Protein AF-D5W9D6-F1 (afdb_monomer)

Sequence (109 aa):
MERPVEWIKGVHVGPHVSRQKIADELNELCLALFDGWCERRCVIPLAYLLHVWPIVDATQRSFKRLRDNLRDLECWHLNDLSDEDSGRIRYLLGVLSQQTGSVVSTSTN

Solvent-accessible surface area (backbone atoms only — not comparable to full-atom values): 6781 Å² total; per-residue (Å²): 140,82,83,87,86,76,95,74,81,83,73,87,80,61,101,61,90,47,53,56,60,52,32,52,53,50,42,54,57,50,46,56,51,47,53,60,30,58,77,70,62,39,59,67,67,47,56,55,48,59,73,52,47,75,64,86,58,64,42,53,65,50,44,42,50,40,37,54,50,53,50,49,45,62,70,75,42,50,88,81,45,52,74,68,52,50,51,52,50,52,49,52,43,57,60,34,54,74,62,51,72,76,85,89,79,83,87,81,134

Structure (mmCIF, N/CA/C/O backbone):
data_AF-D5W9D6-F1
#
_entry.id   AF-D5W9D6-F1
#
loop_
_atom_site.group_PDB
_atom_site.id
_atom_site.type_symbol
_atom_site.label_atom_id
_atom_site.label_alt_id
_atom_site.label_comp_id
_atom_site.label_asym_id
_atom_site.label_entity_id
_atom_site.label_seq_id
_atom_site.pdbx_PDB_ins_code
_atom_site.Cartn_x
_atom_site.Cartn_y
_atom_site.Cartn_z
_atom_site.occupancy
_atom_site.B_iso_or_equiv
_atom_site.auth_seq_id
_atom_site.auth_comp_id
_atom_site.auth_asym_id
_atom_site.auth_atom_id
_atom_site.pdbx_PDB_model_num
ATOM 1 N N . MET A 1 1 ? -47.613 -15.638 29.425 1.00 47.66 1 MET A N 1
ATOM 2 C CA . MET A 1 1 ? -46.520 -16.354 28.735 1.00 47.66 1 MET A CA 1
ATOM 3 C C . MET A 1 1 ? -46.682 -15.994 27.271 1.00 47.66 1 MET A C 1
ATOM 5 O O . MET A 1 1 ? -47.740 -16.279 26.747 1.00 47.66 1 MET A O 1
ATOM 9 N N . GLU A 1 2 ? -45.821 -15.223 26.617 1.00 40.72 2 GLU A N 1
ATOM 10 C CA . GLU A 1 2 ? -44.379 -15.024 26.795 1.00 40.72 2 GLU A CA 1
ATOM 11 C C . GLU A 1 2 ? -43.985 -13.564 26.481 1.00 40.72 2 GLU A C 1
ATOM 13 O O . GLU A 1 2 ? -44.727 -12.828 25.835 1.00 40.72 2 GLU A O 1
ATOM 18 N N . ARG A 1 3 ? -42.852 -13.120 27.033 1.00 50.06 3 ARG A N 1
ATOM 19 C CA . ARG A 1 3 ? -42.323 -11.746 26.958 1.00 50.06 3 ARG A CA 1
ATOM 20 C C .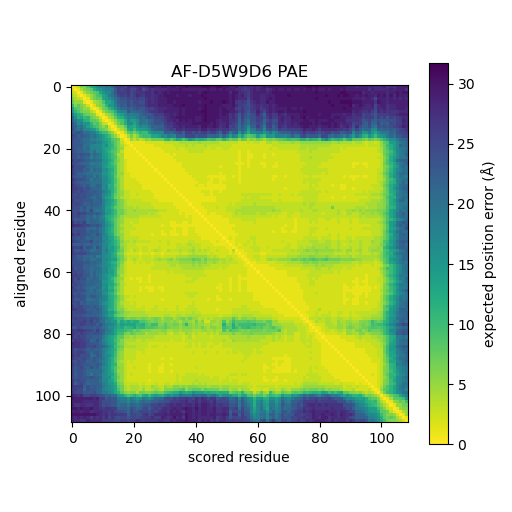 ARG A 1 3 ? -41.617 -11.479 25.609 1.00 50.06 3 ARG A C 1
ATOM 22 O O . ARG A 1 3 ? -41.137 -12.427 24.998 1.00 50.06 3 ARG A O 1
ATOM 29 N N . PRO A 1 4 ? -41.510 -10.208 25.168 1.00 57.28 4 PRO A N 1
ATOM 30 C CA . PRO A 1 4 ? -40.923 -9.819 23.880 1.00 57.28 4 PRO A CA 1
ATOM 31 C C . PRO A 1 4 ? -39.392 -9.953 23.862 1.00 57.28 4 PRO A C 1
ATOM 33 O O . PRO A 1 4 ? -38.733 -9.584 24.837 1.00 57.28 4 PRO A O 1
ATOM 36 N N . VAL A 1 5 ? -38.835 -10.427 22.741 1.00 51.84 5 VAL A N 1
ATOM 37 C CA . VAL A 1 5 ? -37.384 -10.575 22.549 1.00 51.84 5 VAL A CA 1
ATOM 38 C C . VAL A 1 5 ? -36.791 -9.343 21.844 1.00 51.84 5 VAL A C 1
ATOM 40 O O . VAL A 1 5 ? -37.090 -9.053 20.690 1.00 51.84 5 VAL A O 1
ATOM 43 N N . GLU A 1 6 ? -35.925 -8.644 22.582 1.00 40.00 6 GLU A N 1
ATOM 44 C CA . GLU A 1 6 ? -34.614 -8.180 22.101 1.00 40.00 6 GLU A CA 1
ATOM 4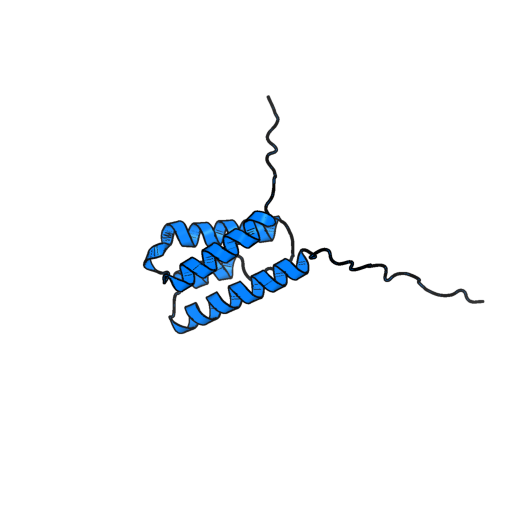5 C C . GLU A 1 6 ? -34.545 -6.934 21.192 1.00 40.00 6 GLU A C 1
ATOM 47 O O . GLU A 1 6 ? -34.165 -6.937 20.026 1.00 40.00 6 GLU A O 1
ATOM 52 N N . TRP A 1 7 ? -34.759 -5.817 21.871 1.00 41.84 7 TRP A N 1
ATOM 53 C CA . TRP A 1 7 ? -34.197 -4.465 21.764 1.00 41.84 7 TRP A CA 1
ATOM 54 C C . TRP A 1 7 ? -32.655 -4.359 21.569 1.00 41.84 7 TRP A C 1
ATOM 56 O O . TRP A 1 7 ? -32.056 -3.366 21.979 1.00 41.84 7 TRP A O 1
ATOM 66 N N . ILE A 1 8 ? -31.979 -5.308 20.907 1.00 54.56 8 ILE A N 1
ATOM 67 C CA . ILE A 1 8 ? -30.517 -5.264 20.688 1.00 54.56 8 ILE A CA 1
ATOM 68 C C . ILE A 1 8 ? -30.165 -5.353 19.199 1.00 54.56 8 ILE A C 1
ATOM 70 O O . ILE A 1 8 ? -29.621 -6.336 18.711 1.00 54.56 8 ILE A O 1
ATOM 74 N N . LYS A 1 9 ? -30.398 -4.258 18.475 1.00 52.72 9 LYS A N 1
ATOM 75 C CA . LYS A 1 9 ? -29.424 -3.759 17.489 1.00 52.72 9 LYS A CA 1
ATOM 76 C C . LYS A 1 9 ? -29.308 -2.252 17.648 1.00 52.72 9 LYS A C 1
ATOM 78 O O . LYS A 1 9 ? -29.647 -1.468 16.769 1.00 52.72 9 LYS A O 1
ATOM 83 N N . GLY A 1 10 ? -28.826 -1.849 18.819 1.00 50.00 10 GLY A N 1
ATOM 84 C CA . GLY A 1 10 ? -28.182 -0.558 18.945 1.00 50.00 10 GLY A CA 1
ATOM 85 C C . GLY A 1 10 ? -26.889 -0.582 18.141 1.00 50.00 10 GLY A C 1
ATOM 86 O O . GLY A 1 10 ? -25.928 -1.189 18.583 1.00 50.00 10 GLY A O 1
ATOM 87 N N . VAL A 1 11 ? -26.867 0.083 16.989 1.00 54.16 11 VAL A N 1
ATOM 88 C CA . VAL A 1 11 ? -25.782 1.012 16.658 1.00 54.16 11 VAL A CA 1
ATOM 89 C C . VAL A 1 11 ? -26.415 2.175 15.907 1.00 54.16 11 VAL A C 1
ATOM 91 O O . VAL A 1 11 ? -26.793 2.082 14.742 1.00 54.16 11 VAL A O 1
ATOM 94 N N . HIS A 1 12 ? -26.531 3.287 16.620 1.00 50.59 12 HIS A N 1
ATOM 95 C CA . HIS A 1 12 ? -26.662 4.612 16.040 1.00 50.59 12 HIS A CA 1
ATOM 96 C C . HIS A 1 12 ? -25.402 4.861 15.191 1.00 50.59 12 HIS A C 1
ATOM 98 O O . HIS A 1 12 ? -24.328 5.078 15.749 1.00 50.59 12 HIS A O 1
ATOM 104 N N . VAL A 1 13 ? -25.492 4.820 13.859 1.00 56.00 13 VAL A N 1
ATOM 105 C CA . VAL A 1 13 ? -24.438 5.399 13.011 1.00 56.00 13 VAL A CA 1
ATOM 106 C C . VAL A 1 13 ? -24.845 6.839 12.730 1.00 56.00 13 VAL A C 1
ATOM 108 O O . VAL A 1 13 ? -25.456 7.148 11.711 1.00 56.00 13 VAL A O 1
ATOM 111 N N . GLY A 1 14 ? -24.538 7.724 13.680 1.00 46.22 14 GLY A N 1
ATOM 112 C CA . GLY A 1 14 ? -24.435 9.151 13.375 1.00 46.22 14 GLY A CA 1
ATOM 113 C C . GLY A 1 14 ? -23.326 9.398 12.337 1.00 46.22 14 GLY A C 1
ATOM 114 O O . GLY A 1 14 ? -22.553 8.483 12.038 1.00 46.22 14 GLY A O 1
ATOM 115 N N . PRO A 1 15 ? -23.198 10.616 11.784 1.00 46.09 15 PRO A N 1
ATOM 116 C CA . PRO A 1 15 ? -22.135 10.977 10.849 1.00 46.09 15 PRO A CA 1
ATOM 117 C C . PRO A 1 15 ? -20.792 11.135 11.583 1.00 46.09 15 PRO A C 1
ATOM 119 O O . PRO A 1 15 ? -20.196 12.203 11.632 1.00 46.09 15 PRO A O 1
ATOM 122 N N . HIS A 1 16 ? -20.305 10.044 12.163 1.00 52.44 16 HIS A N 1
ATOM 123 C CA . HIS A 1 16 ? -18.900 9.844 12.458 1.00 52.44 16 HIS A CA 1
ATOM 124 C C . HIS A 1 16 ? -18.385 8.914 11.369 1.00 52.44 16 HIS A C 1
ATOM 126 O O . HIS A 1 16 ? -18.934 7.828 11.168 1.00 52.44 16 HIS A O 1
ATOM 132 N N . VAL A 1 17 ? -17.368 9.342 10.623 1.00 62.44 17 VAL A N 1
ATOM 133 C CA . VAL A 1 17 ? -16.675 8.459 9.685 1.00 62.44 17 VAL A CA 1
ATOM 134 C C . VAL A 1 17 ? -16.114 7.294 10.505 1.00 62.44 17 VAL A C 1
ATOM 136 O O . VAL A 1 17 ? -15.132 7.430 11.229 1.00 62.44 17 VAL A O 1
ATOM 139 N N . SER A 1 18 ? -16.807 6.157 10.483 1.00 86.00 18 SER A N 1
ATOM 140 C CA . SER A 1 18 ? -16.379 4.949 11.182 1.00 86.00 18 SER A CA 1
ATOM 141 C C . SER A 1 18 ? -15.068 4.474 10.568 1.00 86.00 18 SER A C 1
ATOM 143 O O . SER A 1 18 ? -14.959 4.470 9.344 1.00 86.00 18 SER A O 1
ATOM 145 N N . ARG A 1 19 ? -14.110 4.004 11.377 1.00 87.44 19 ARG A N 1
ATOM 146 C CA . ARG A 1 19 ? -12.832 3.466 10.872 1.00 87.44 19 ARG A CA 1
ATOM 147 C C . ARG A 1 19 ? -13.015 2.422 9.770 1.00 87.44 19 ARG A C 1
ATOM 149 O O . ARG A 1 19 ? -12.181 2.358 8.882 1.00 87.44 19 ARG A O 1
ATOM 156 N N . GLN A 1 20 ? -14.111 1.662 9.802 1.00 89.81 20 GLN A N 1
ATOM 157 C CA . GLN A 1 20 ? -14.444 0.722 8.735 1.00 89.81 20 GLN A CA 1
ATOM 158 C C . GLN A 1 20 ? -14.619 1.413 7.380 1.00 89.81 20 GLN A C 1
ATOM 160 O O . GLN A 1 20 ? -13.958 1.023 6.435 1.00 89.81 20 GLN A O 1
ATOM 165 N N . LYS A 1 21 ? -15.391 2.504 7.307 1.00 91.19 21 LYS A N 1
ATOM 166 C CA . LYS A 1 21 ? -15.523 3.305 6.076 1.00 91.19 21 LYS A CA 1
ATOM 167 C C . LYS A 1 21 ? -14.174 3.806 5.559 1.00 91.19 21 LYS A C 1
ATOM 169 O O . LYS A 1 21 ? -13.969 3.856 4.357 1.00 91.19 21 LYS A O 1
ATOM 174 N N . ILE A 1 22 ? -13.261 4.157 6.466 1.00 92.19 22 ILE A N 1
ATOM 175 C CA . ILE A 1 22 ? -11.902 4.583 6.102 1.00 92.19 22 ILE A CA 1
ATOM 176 C C . ILE A 1 22 ? -11.099 3.397 5.563 1.00 92.19 22 ILE A C 1
ATOM 178 O O . ILE A 1 22 ? -10.389 3.541 4.581 1.00 92.19 22 ILE A O 1
ATOM 182 N N . ALA A 1 23 ? -11.208 2.220 6.183 1.00 93.56 23 ALA A N 1
ATOM 183 C CA . ALA A 1 23 ? -10.572 1.006 5.680 1.00 93.56 23 ALA A CA 1
ATOM 184 C C . ALA A 1 23 ? -11.108 0.614 4.295 1.00 93.56 23 ALA A C 1
ATOM 186 O O . ALA A 1 23 ? -10.315 0.238 3.439 1.00 93.56 23 ALA A O 1
ATOM 187 N N . ASP A 1 24 ? -12.414 0.756 4.065 1.00 94.31 24 ASP A N 1
ATOM 188 C CA . ASP A 1 24 ? -13.044 0.501 2.768 1.00 94.31 24 ASP A CA 1
ATOM 189 C C . ASP A 1 24 ? -12.503 1.478 1.707 1.00 94.31 24 ASP A C 1
ATOM 191 O O . ASP A 1 24 ? -12.028 1.045 0.663 1.00 94.31 24 ASP A O 1
ATOM 195 N N . GLU A 1 25 ? -12.457 2.781 2.009 1.00 93.81 25 GLU A N 1
ATOM 196 C CA . GLU A 1 25 ? -11.865 3.802 1.129 1.00 93.81 25 GLU A CA 1
ATOM 197 C C . GLU A 1 25 ? -10.386 3.518 0.818 1.00 93.81 25 GLU A C 1
ATOM 199 O O . GLU A 1 25 ? -9.960 3.574 -0.335 1.00 93.81 25 GLU A O 1
ATOM 204 N N . LEU A 1 26 ? -9.594 3.162 1.833 1.00 95.00 26 LEU A N 1
ATOM 205 C CA . LEU A 1 26 ? -8.190 2.790 1.655 1.00 95.00 26 LEU A CA 1
ATOM 206 C C . LEU A 1 26 ? -8.038 1.533 0.790 1.00 95.00 26 LEU A C 1
ATOM 208 O O . LEU A 1 26 ? -7.128 1.477 -0.034 1.00 95.00 26 LEU A O 1
ATOM 212 N N . ASN A 1 27 ? -8.912 0.537 0.955 1.00 96.44 27 ASN A N 1
ATOM 213 C CA . ASN A 1 27 ? -8.875 -0.683 0.156 1.00 96.44 27 ASN A CA 1
ATOM 214 C C . ASN A 1 27 ? -9.163 -0.400 -1.322 1.00 96.44 27 ASN A C 1
ATOM 216 O O . ASN A 1 27 ? -8.440 -0.937 -2.158 1.00 96.44 27 ASN A O 1
ATOM 220 N N . GLU A 1 28 ? -10.132 0.463 -1.638 1.00 96.00 28 GLU A N 1
ATOM 221 C CA . GLU A 1 28 ? -10.427 0.891 -3.016 1.00 96.00 28 GLU A CA 1
ATOM 222 C C . GLU A 1 28 ? -9.241 1.633 -3.652 1.00 96.00 28 GLU A C 1
ATOM 224 O O . GLU A 1 28 ? -8.844 1.359 -4.785 1.00 96.00 28 GLU A O 1
ATOM 229 N N . LEU A 1 29 ? -8.605 2.537 -2.903 1.00 94.31 29 LEU A N 1
ATOM 230 C CA . LEU A 1 29 ? -7.413 3.254 -3.368 1.00 94.31 29 LEU A CA 1
ATOM 231 C C . LEU A 1 29 ? -6.227 2.309 -3.614 1.00 94.31 29 LEU A C 1
ATOM 233 O O . LEU A 1 29 ? -5.501 2.453 -4.599 1.00 94.31 29 LEU A O 1
ATOM 237 N N . CYS A 1 30 ? -6.024 1.335 -2.726 1.00 96.69 30 CYS A N 1
ATOM 238 C CA . CYS A 1 30 ? -5.009 0.301 -2.894 1.00 96.69 30 CYS A CA 1
ATOM 239 C C . CYS A 1 30 ? -5.320 -0.631 -4.073 1.00 96.69 30 CYS A C 1
ATOM 241 O O . CYS A 1 30 ? -4.391 -1.024 -4.773 1.00 96.69 30 CYS A O 1
ATOM 243 N N . LEU A 1 31 ? -6.592 -0.947 -4.328 1.00 96.62 31 LEU A N 1
ATOM 244 C CA . LEU A 1 31 ? -7.005 -1.747 -5.480 1.00 96.62 31 LEU A CA 1
ATOM 245 C C . LEU A 1 31 ? -6.662 -1.043 -6.800 1.00 96.62 31 LEU A C 1
ATOM 247 O O . LEU A 1 31 ? -6.095 -1.665 -7.692 1.00 96.62 31 LEU A O 1
ATOM 251 N N . ALA A 1 32 ? -6.889 0.270 -6.894 1.00 95.12 32 ALA A N 1
ATOM 252 C CA . ALA A 1 32 ? -6.514 1.041 -8.080 1.00 95.12 32 ALA A CA 1
ATOM 253 C C . ALA A 1 32 ? -4.993 1.032 -8.346 1.00 95.12 32 ALA A C 1
ATOM 255 O O . ALA A 1 32 ? -4.560 0.956 -9.497 1.00 95.12 32 ALA A O 1
ATOM 256 N N . LEU A 1 33 ? -4.170 1.092 -7.289 1.00 95.38 33 LEU A N 1
ATOM 257 C CA . LEU A 1 33 ? -2.717 0.914 -7.412 1.00 95.38 33 LEU A CA 1
ATOM 258 C C . LEU A 1 33 ? -2.360 -0.509 -7.852 1.00 95.38 33 LEU A C 1
ATOM 260 O O . LEU A 1 33 ? -1.528 -0.680 -8.740 1.00 95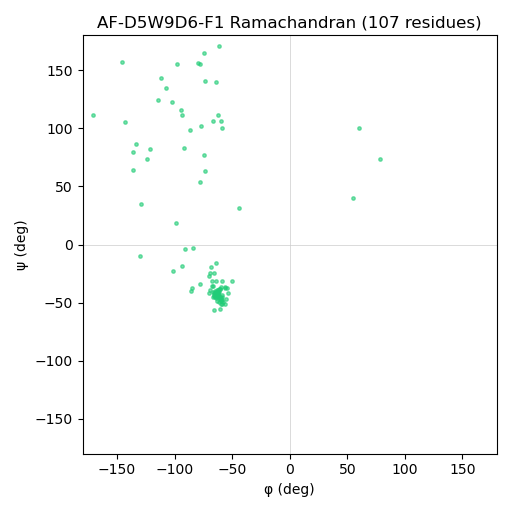.38 33 LEU A O 1
ATOM 264 N N . PHE A 1 34 ? -2.997 -1.516 -7.252 1.00 96.31 34 PHE A N 1
ATOM 265 C CA . PHE A 1 34 ? -2.792 -2.920 -7.590 1.00 96.31 34 PHE A CA 1
ATOM 266 C C . PHE A 1 34 ? -3.059 -3.187 -9.073 1.00 96.31 34 PHE A C 1
ATOM 268 O O . PHE A 1 34 ? -2.180 -3.717 -9.747 1.00 96.31 34 PHE A O 1
ATOM 275 N N . ASP A 1 35 ? -4.210 -2.760 -9.596 1.00 96.06 35 ASP A N 1
ATOM 276 C CA . ASP A 1 35 ? -4.578 -2.969 -10.999 1.00 96.06 35 ASP A CA 1
ATOM 277 C C . ASP A 1 35 ? -3.548 -2.332 -11.942 1.00 96.06 35 ASP A C 1
ATOM 279 O O . ASP A 1 35 ? -2.964 -3.012 -12.792 1.00 96.06 35 ASP A O 1
ATOM 283 N N . GLY A 1 36 ? -3.220 -1.053 -11.724 1.00 94.62 36 GLY A N 1
ATOM 284 C CA . GLY A 1 36 ? -2.242 -0.342 -12.552 1.00 94.62 36 GLY A CA 1
ATOM 285 C C . GLY A 1 36 ? -0.823 -0.922 -12.472 1.00 94.62 36 GLY A C 1
ATOM 286 O O . GLY A 1 36 ? -0.064 -0.863 -13.447 1.00 94.62 36 GLY A O 1
ATOM 287 N N . TRP A 1 37 ? -0.434 -1.491 -11.329 1.00 95.69 37 TRP A N 1
ATOM 288 C CA . TRP A 1 37 ? 0.846 -2.183 -11.170 1.00 95.69 37 TRP A CA 1
ATOM 289 C C . TRP A 1 37 ? 0.840 -3.585 -11.771 1.00 95.69 37 TRP A C 1
ATOM 291 O O . TRP A 1 37 ? 1.859 -4.008 -12.318 1.00 95.69 37 TRP A O 1
ATOM 301 N N . CYS A 1 38 ? -0.283 -4.298 -11.730 1.00 95.81 38 CYS A N 1
ATOM 302 C CA . CYS A 1 38 ? -0.445 -5.585 -12.396 1.00 95.81 38 CYS A CA 1
ATOM 303 C C . CYS A 1 38 ? -0.323 -5.449 -13.914 1.00 95.81 38 CYS A C 1
ATOM 305 O O . CYS A 1 38 ? 0.416 -6.217 -14.534 1.00 95.81 38 CYS A O 1
ATOM 307 N N . GLU A 1 39 ? -0.965 -4.440 -14.504 1.00 95.00 39 GLU A N 1
ATOM 308 C CA . GLU A 1 39 ? -0.880 -4.156 -15.942 1.00 95.00 39 GLU A CA 1
ATOM 309 C C . GLU A 1 39 ? 0.561 -3.891 -16.397 1.00 95.00 39 GLU A C 1
ATOM 311 O O . GLU A 1 39 ? 1.021 -4.440 -17.402 1.00 95.00 39 GLU A O 1
ATOM 316 N N . ARG A 1 40 ? 1.311 -3.105 -15.616 1.00 94.12 40 ARG A N 1
ATOM 317 C CA . ARG A 1 40 ? 2.722 -2.777 -15.886 1.00 94.12 40 ARG A CA 1
ATOM 318 C C . ARG A 1 40 ? 3.717 -3.824 -15.386 1.00 94.12 40 ARG A C 1
ATOM 320 O O . ARG A 1 40 ? 4.913 -3.684 -15.629 1.00 94.12 40 ARG A O 1
ATOM 327 N N . ARG A 1 41 ? 3.244 -4.882 -14.719 1.00 94.25 41 ARG A N 1
ATOM 328 C CA . ARG A 1 41 ? 4.064 -5.932 -14.087 1.00 94.25 41 ARG A CA 1
ATOM 329 C C . ARG A 1 41 ? 5.090 -5.371 -13.089 1.00 94.25 41 ARG A C 1
ATOM 331 O O . ARG A 1 41 ? 6.214 -5.864 -12.999 1.00 94.25 41 ARG A O 1
ATOM 338 N N . CYS A 1 42 ? 4.696 -4.365 -12.312 1.00 93.44 42 CYS A N 1
ATOM 339 C CA . CYS A 1 42 ? 5.507 -3.747 -11.263 1.00 93.44 42 CYS A CA 1
ATOM 340 C C . CYS A 1 42 ? 5.591 -4.665 -10.027 1.00 93.44 42 CYS A C 1
ATOM 342 O O . CYS A 1 42 ? 4.910 -4.455 -9.025 1.00 93.44 42 CYS A O 1
ATOM 344 N N . VAL A 1 43 ? 6.421 -5.710 -10.097 1.00 93.50 43 VAL A N 1
ATOM 345 C CA . VAL A 1 43 ? 6.492 -6.764 -9.064 1.00 93.50 43 VAL A CA 1
ATOM 346 C C . VAL A 1 43 ? 6.896 -6.223 -7.689 1.00 93.50 43 VAL A C 1
ATOM 348 O O . VAL A 1 43 ? 6.346 -6.670 -6.685 1.00 93.50 43 VAL A O 1
ATOM 351 N N . ILE A 1 44 ? 7.823 -5.263 -7.625 1.00 93.31 44 ILE A N 1
ATOM 352 C CA . ILE A 1 44 ? 8.303 -4.706 -6.351 1.00 93.31 44 ILE A CA 1
ATOM 353 C C . ILE A 1 44 ? 7.173 -3.944 -5.625 1.00 93.31 44 ILE A C 1
ATOM 355 O O . ILE A 1 44 ? 6.835 -4.351 -4.511 1.00 93.31 44 ILE A O 1
ATOM 359 N N . PRO A 1 45 ? 6.510 -2.932 -6.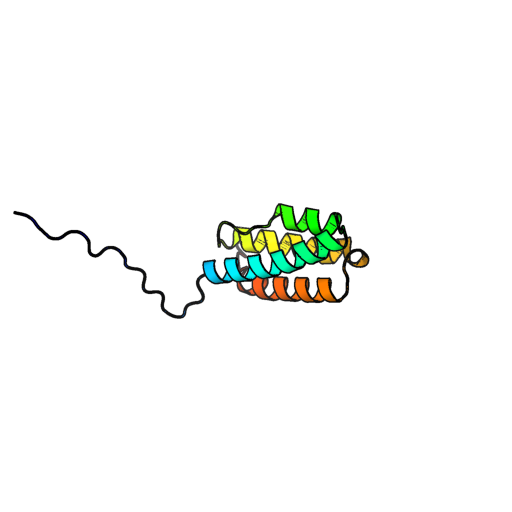227 1.00 93.00 45 PRO A N 1
ATOM 360 C CA . PRO A 1 45 ? 5.338 -2.289 -5.623 1.00 93.00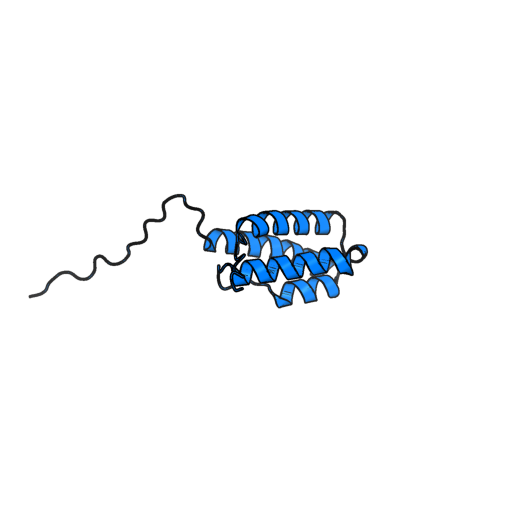 45 PRO A CA 1
ATOM 361 C C . PRO A 1 45 ? 4.221 -3.257 -5.215 1.00 93.00 45 PRO A C 1
ATOM 363 O O . PRO A 1 45 ? 3.679 -3.142 -4.113 1.00 93.00 45 PRO A O 1
ATOM 366 N N . LEU A 1 46 ? 3.922 -4.257 -6.055 1.00 95.44 46 LEU A N 1
ATOM 367 C CA . LEU A 1 46 ? 2.923 -5.286 -5.747 1.00 95.44 46 LEU A CA 1
ATOM 368 C C . LEU A 1 46 ? 3.299 -6.098 -4.506 1.00 95.44 46 LEU A C 1
ATOM 370 O O . LEU A 1 46 ? 2.453 -6.318 -3.642 1.00 95.44 46 LEU A O 1
ATOM 374 N N . ALA A 1 47 ? 4.559 -6.525 -4.393 1.00 94.81 47 ALA A N 1
ATOM 375 C CA . ALA A 1 47 ? 5.033 -7.297 -3.249 1.00 94.81 47 ALA A CA 1
ATOM 376 C C . ALA A 1 47 ? 4.924 -6.503 -1.941 1.00 94.81 47 ALA A C 1
ATOM 378 O O . ALA A 1 47 ? 4.494 -7.056 -0.928 1.00 94.81 47 ALA A O 1
ATOM 379 N N . TYR A 1 48 ? 5.252 -5.207 -1.973 1.00 94.31 48 TYR A N 1
ATOM 380 C CA . TYR A 1 48 ? 5.030 -4.324 -0.831 1.00 94.31 48 TYR A CA 1
ATOM 381 C C . TYR A 1 48 ? 3.541 -4.273 -0.490 1.00 94.31 48 TYR A C 1
ATOM 383 O O . TYR A 1 48 ? 3.166 -4.596 0.636 1.00 94.31 48 TYR A O 1
ATOM 391 N N . LEU A 1 49 ? 2.675 -3.920 -1.439 1.00 94.62 49 LEU A N 1
ATOM 392 C CA . LEU A 1 49 ? 1.247 -3.749 -1.172 1.00 94.62 49 LEU A C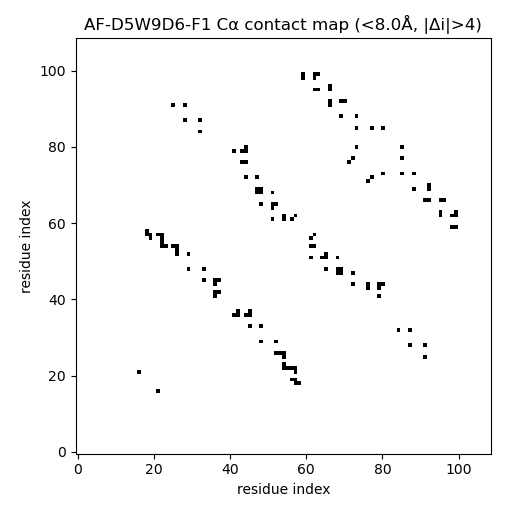A 1
ATOM 393 C C . LEU A 1 49 ? 0.593 -5.013 -0.603 1.00 94.62 49 LEU A C 1
ATOM 395 O O . LEU A 1 49 ? -0.048 -4.948 0.445 1.00 94.62 49 LEU A O 1
ATOM 399 N N . LEU A 1 50 ? 0.821 -6.167 -1.232 1.00 95.12 50 LEU A N 1
ATOM 400 C CA . LEU A 1 50 ? 0.241 -7.454 -0.833 1.00 95.12 50 LEU A CA 1
ATOM 401 C C . LEU A 1 50 ? 0.695 -7.938 0.553 1.00 95.12 50 LEU A C 1
ATOM 403 O O . LEU A 1 50 ? 0.061 -8.816 1.131 1.00 95.12 50 LEU A O 1
ATOM 407 N N . HIS A 1 51 ? 1.771 -7.380 1.116 1.00 93.69 51 HIS A N 1
ATOM 408 C CA . HIS A 1 51 ? 2.205 -7.720 2.472 1.00 93.69 51 HIS A CA 1
ATOM 409 C C . HIS A 1 51 ? 1.249 -7.194 3.556 1.00 93.69 51 HIS A C 1
ATOM 411 O O . HIS A 1 51 ? 1.181 -7.737 4.659 1.00 93.69 51 HIS A O 1
ATOM 417 N N . VAL A 1 52 ? 0.532 -6.109 3.258 1.00 93.38 52 VAL A N 1
ATOM 418 C CA . VAL A 1 52 ? -0.267 -5.346 4.233 1.00 93.38 52 VAL A CA 1
ATOM 419 C C . VAL A 1 52 ? -1.700 -5.080 3.771 1.00 93.38 52 VAL A C 1
ATOM 421 O O . VAL A 1 52 ? -2.511 -4.613 4.569 1.00 93.38 52 VAL A O 1
ATOM 424 N N . TRP A 1 53 ? -2.008 -5.373 2.508 1.00 93.44 53 TRP A N 1
ATOM 425 C CA . TRP A 1 53 ? -3.326 -5.255 1.894 1.00 93.44 53 TRP A CA 1
ATOM 426 C C . TRP A 1 53 ? -3.885 -6.650 1.559 1.00 93.44 53 TRP A C 1
ATOM 428 O O . TRP A 1 53 ? -3.117 -7.515 1.132 1.00 93.44 53 TRP A O 1
ATOM 438 N N . PRO A 1 54 ? -5.203 -6.888 1.700 1.00 94.12 54 PRO A N 1
ATOM 439 C CA . PRO A 1 54 ? -6.251 -5.938 2.093 1.00 94.12 54 PRO A CA 1
ATOM 440 C C . PRO A 1 54 ? -6.309 -5.648 3.597 1.00 94.12 54 PRO A C 1
ATOM 442 O O . PRO A 1 54 ? -5.927 -6.470 4.431 1.00 94.12 54 PRO A O 1
ATOM 445 N N . ILE A 1 55 ? -6.839 -4.475 3.957 1.00 92.88 55 ILE A N 1
ATOM 446 C CA . ILE A 1 55 ? -7.137 -4.125 5.349 1.00 92.88 55 ILE A CA 1
ATOM 447 C C . ILE A 1 55 ? -8.421 -4.852 5.756 1.00 92.88 55 ILE A C 1
ATOM 449 O O . ILE A 1 55 ? -9.519 -4.432 5.395 1.00 92.88 55 ILE A O 1
ATOM 453 N N . VAL A 1 56 ? -8.276 -5.946 6.504 1.00 89.44 56 VAL A N 1
ATOM 454 C CA . VAL A 1 56 ? -9.405 -6.758 6.993 1.00 89.44 56 VAL A CA 1
ATOM 455 C C . VAL A 1 56 ? -9.985 -6.190 8.291 1.00 89.44 56 VAL A C 1
ATOM 457 O O . VAL A 1 56 ? -11.197 -6.190 8.490 1.00 89.44 56 VAL A O 1
ATOM 460 N N . ASP A 1 57 ? -9.127 -5.680 9.176 1.00 89.94 57 ASP A N 1
ATOM 461 C CA . ASP A 1 57 ? -9.514 -5.062 10.439 1.00 89.94 57 ASP A CA 1
ATOM 462 C C . ASP A 1 57 ? -9.169 -3.566 10.447 1.00 89.94 57 ASP A C 1
ATOM 464 O O . ASP A 1 57 ? -8.019 -3.161 10.267 1.00 89.94 57 ASP A O 1
ATOM 468 N N . ALA A 1 58 ? -10.168 -2.720 10.701 1.00 90.81 58 ALA A N 1
ATOM 469 C CA . ALA A 1 58 ? -10.013 -1.266 10.737 1.00 90.81 58 ALA A CA 1
ATOM 470 C C . ALA A 1 58 ? -9.371 -0.764 12.051 1.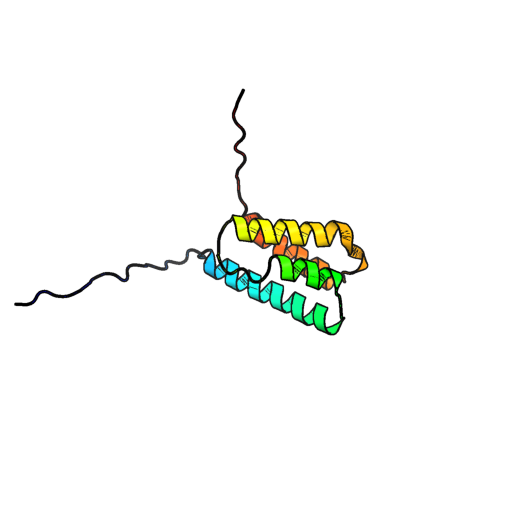00 90.81 58 ALA A C 1
ATOM 472 O O . ALA A 1 58 ? -9.920 0.083 12.770 1.00 90.81 58 ALA A O 1
ATOM 473 N N . THR A 1 59 ? -8.210 -1.320 12.404 1.00 90.75 59 THR A N 1
ATOM 474 C CA . THR A 1 59 ? -7.445 -0.959 13.602 1.00 90.75 59 THR A CA 1
ATOM 475 C C . THR A 1 59 ? -6.320 0.023 13.284 1.00 90.75 59 THR A C 1
ATOM 477 O O . THR A 1 59 ? -5.769 0.065 12.185 1.00 90.75 59 THR A O 1
ATOM 480 N N . GLN A 1 60 ? -5.904 0.795 14.294 1.00 90.25 60 GLN A N 1
ATOM 481 C CA . GLN A 1 60 ? -4.746 1.689 14.167 1.00 90.25 60 GLN A CA 1
ATOM 482 C C . GLN A 1 60 ? -3.460 0.937 13.800 1.00 90.25 60 GLN A C 1
ATOM 484 O O . GLN A 1 60 ? -2.600 1.495 13.123 1.00 90.25 60 GLN A O 1
ATOM 489 N N . ARG A 1 61 ? -3.317 -0.324 14.235 1.00 91.69 61 ARG A N 1
ATOM 490 C CA . ARG A 1 61 ? -2.157 -1.158 13.900 1.00 91.69 61 ARG A CA 1
ATOM 491 C C . ARG A 1 61 ? -2.133 -1.473 12.406 1.00 91.69 61 ARG A C 1
ATOM 493 O O . ARG A 1 61 ? -1.074 -1.344 11.801 1.00 91.69 61 ARG A O 1
ATOM 500 N N . SER A 1 62 ? -3.269 -1.851 11.830 1.00 92.56 62 SER A N 1
ATOM 501 C CA . SER A 1 62 ? -3.379 -2.174 10.404 1.00 92.56 62 SER A CA 1
ATOM 502 C C . SER A 1 62 ? -3.151 -0.934 9.536 1.00 92.56 62 SER A C 1
ATOM 504 O O . SER A 1 62 ? -2.345 -0.980 8.610 1.00 92.56 62 SER A O 1
ATOM 506 N N . PHE A 1 63 ? -3.695 0.224 9.931 1.00 94.38 63 PHE A N 1
ATOM 507 C CA . PHE A 1 63 ? -3.386 1.503 9.276 1.00 94.38 63 PHE A CA 1
ATOM 508 C C . PHE A 1 63 ? -1.910 1.899 9.394 1.00 94.38 63 PHE A C 1
ATOM 510 O O . PHE A 1 63 ? -1.305 2.337 8.418 1.00 94.38 63 PHE A O 1
ATOM 517 N N . LYS A 1 64 ? -1.293 1.711 10.567 1.00 94.00 64 LYS A N 1
ATOM 518 C CA . LYS A 1 64 ? 0.139 1.975 10.753 1.00 94.00 64 LYS A CA 1
ATOM 519 C C . LYS A 1 64 ? 0.995 1.079 9.857 1.00 94.00 64 LYS A C 1
ATOM 521 O O . LYS A 1 64 ? 1.909 1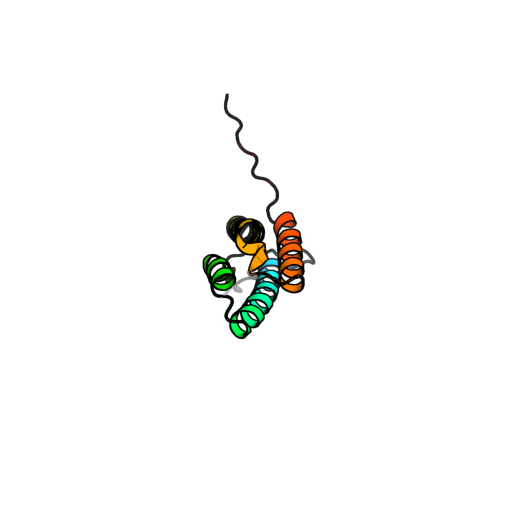.586 9.221 1.00 94.00 64 LYS A O 1
ATOM 526 N N . ARG A 1 65 ? 0.686 -0.220 9.775 1.00 95.06 65 ARG A N 1
ATOM 527 C CA . ARG A 1 65 ? 1.403 -1.169 8.908 1.00 95.06 65 ARG A CA 1
ATOM 528 C C . ARG A 1 65 ? 1.323 -0.769 7.441 1.00 95.06 65 ARG A C 1
ATOM 530 O O . ARG A 1 65 ? 2.361 -0.705 6.794 1.00 95.06 65 ARG A O 1
ATOM 537 N N . LEU A 1 66 ? 0.125 -0.447 6.946 1.00 95.69 66 LEU A N 1
ATOM 538 C CA . LEU A 1 66 ? -0.042 0.015 5.569 1.00 95.69 66 LEU A CA 1
ATOM 539 C C . LEU A 1 66 ? 0.767 1.293 5.310 1.00 95.69 66 LEU A C 1
ATOM 541 O O . LEU A 1 66 ? 1.501 1.369 4.331 1.00 95.69 66 LEU A O 1
ATOM 545 N N . ARG A 1 67 ? 0.687 2.269 6.220 1.00 95.62 67 ARG A N 1
ATOM 546 C CA . ARG A 1 67 ? 1.419 3.537 6.115 1.00 95.62 67 ARG A CA 1
ATOM 547 C C . ARG A 1 67 ? 2.927 3.331 6.072 1.00 95.62 67 ARG A C 1
ATOM 549 O O . ARG A 1 67 ? 3.585 3.891 5.206 1.00 95.62 67 ARG A O 1
ATOM 556 N N . ASP A 1 68 ? 3.466 2.575 7.023 1.00 94.56 68 ASP A N 1
ATOM 557 C CA . ASP A 1 68 ? 4.908 2.367 7.145 1.00 94.56 68 ASP A CA 1
ATOM 558 C C . ASP A 1 68 ? 5.435 1.643 5.892 1.00 94.56 68 ASP A C 1
ATOM 560 O O . ASP A 1 68 ? 6.424 2.067 5.303 1.00 94.56 68 ASP A O 1
ATOM 564 N N . ASN A 1 69 ? 4.693 0.652 5.396 1.00 95.00 69 ASN A N 1
ATOM 565 C CA . ASN A 1 69 ? 5.056 -0.104 4.205 1.00 95.00 69 ASN A CA 1
ATOM 566 C C . ASN A 1 69 ? 4.964 0.720 2.900 1.00 95.00 69 ASN A C 1
ATOM 568 O O . ASN A 1 69 ? 5.843 0.618 2.047 1.00 95.00 69 ASN A O 1
ATOM 572 N N . LEU A 1 70 ? 3.949 1.582 2.751 1.00 94.75 70 LEU A N 1
ATOM 573 C CA . LEU A 1 70 ? 3.858 2.526 1.626 1.00 94.75 70 LEU A CA 1
ATOM 574 C C . LEU A 1 70 ? 4.953 3.601 1.680 1.00 94.75 70 LEU A C 1
ATOM 576 O O . LEU A 1 70 ? 5.476 3.993 0.639 1.00 94.75 70 LEU A O 1
ATOM 580 N N . ARG A 1 71 ? 5.329 4.060 2.881 1.00 94.69 71 ARG A N 1
ATOM 581 C CA . ARG A 1 71 ? 6.435 5.010 3.063 1.00 94.69 71 ARG A CA 1
ATOM 582 C C . ARG A 1 71 ? 7.769 4.383 2.677 1.00 94.69 71 ARG A C 1
ATOM 584 O O . ARG A 1 71 ? 8.582 5.037 2.036 1.00 94.69 71 ARG A O 1
ATOM 591 N N . ASP A 1 72 ? 7.993 3.130 3.061 1.00 94.38 72 ASP A N 1
ATOM 592 C CA . ASP A 1 72 ? 9.205 2.405 2.688 1.00 94.38 72 ASP A CA 1
ATOM 593 C C . ASP A 1 72 ? 9.267 2.193 1.170 1.00 94.38 72 ASP A C 1
ATOM 595 O O . ASP A 1 72 ? 10.321 2.401 0.572 1.00 94.38 72 ASP A O 1
ATOM 599 N N . LEU A 1 73 ? 8.140 1.881 0.524 1.00 93.19 73 LEU A N 1
ATOM 600 C CA . LEU A 1 73 ? 8.066 1.821 -0.935 1.00 93.19 73 LEU A CA 1
ATOM 601 C C . LEU A 1 73 ? 8.443 3.168 -1.586 1.00 93.19 73 LEU A C 1
ATOM 603 O O . LEU A 1 73 ? 9.294 3.188 -2.472 1.00 93.19 73 LEU A O 1
ATOM 607 N N . GLU A 1 74 ? 7.880 4.288 -1.106 1.00 91.19 74 GLU A N 1
ATOM 608 C CA . GLU A 1 74 ? 8.219 5.644 -1.585 1.00 91.19 74 GLU A CA 1
ATOM 609 C C . GLU A 1 74 ? 9.672 6.034 -1.262 1.00 91.19 74 GLU A C 1
ATOM 611 O O . GLU A 1 74 ? 10.235 6.875 -1.938 1.00 91.19 74 GLU A O 1
ATOM 616 N N . CYS A 1 75 ? 10.322 5.465 -0.246 1.00 90.19 75 CYS A N 1
ATOM 617 C CA . CYS A 1 75 ? 11.706 5.820 0.092 1.00 90.19 75 CYS A CA 1
ATOM 618 C C . CYS A 1 75 ? 12.740 5.021 -0.709 1.00 90.19 75 CYS A C 1
ATOM 620 O O . CYS A 1 75 ? 13.772 5.567 -1.099 1.00 90.19 75 CYS A O 1
ATOM 622 N N . TRP A 1 76 ? 12.491 3.729 -0.924 1.00 89.81 76 TRP A N 1
ATOM 623 C CA . TRP A 1 76 ? 13.499 2.807 -1.454 1.00 89.81 76 TRP A CA 1
ATOM 624 C C . TRP A 1 76 ? 13.330 2.495 -2.940 1.00 89.81 76 TRP A C 1
ATOM 626 O O . TRP A 1 76 ? 14.313 2.148 -3.589 1.00 89.81 76 TRP A O 1
ATOM 636 N N . HIS A 1 77 ? 12.122 2.657 -3.489 1.00 86.88 77 HIS A N 1
ATOM 637 C CA . HIS A 1 77 ? 11.781 2.201 -4.843 1.00 86.88 77 HIS A CA 1
ATOM 638 C C . HIS A 1 77 ? 11.129 3.300 -5.693 1.00 86.88 77 HIS A C 1
ATOM 640 O O . HIS A 1 77 ? 10.269 3.024 -6.523 1.00 86.88 77 HIS A O 1
ATOM 646 N N . LEU A 1 78 ? 11.547 4.561 -5.515 1.00 81.31 78 LEU A N 1
ATOM 647 C CA . LEU A 1 78 ? 11.045 5.704 -6.302 1.00 81.31 78 LEU A CA 1
ATOM 648 C C . LEU A 1 78 ? 11.174 5.497 -7.811 1.00 81.31 78 LEU A C 1
ATOM 650 O O . LEU A 1 78 ? 10.291 5.899 -8.556 1.00 81.31 78 LEU A O 1
ATOM 654 N N . ASN A 1 79 ? 12.258 4.860 -8.259 1.00 84.88 79 ASN A N 1
ATOM 655 C CA . ASN A 1 79 ? 12.504 4.626 -9.683 1.00 84.88 79 ASN A CA 1
ATOM 656 C C . ASN A 1 79 ? 11.513 3.629 -10.308 1.00 84.88 79 ASN A C 1
ATOM 658 O O . ASN A 1 79 ? 11.368 3.612 -11.528 1.00 84.88 79 ASN A O 1
ATOM 662 N N . ASP A 1 80 ? 10.840 2.815 -9.492 1.00 82.56 80 ASP A N 1
ATOM 663 C CA . ASP A 1 80 ? 9.814 1.862 -9.927 1.00 82.56 80 ASP A CA 1
ATOM 664 C C . ASP A 1 80 ? 8.398 2.469 -9.905 1.00 82.56 80 ASP A C 1
ATOM 666 O O . ASP A 1 80 ? 7.435 1.819 -10.321 1.00 82.56 80 ASP A O 1
ATOM 670 N N . LEU A 1 81 ? 8.257 3.713 -9.430 1.00 88.69 81 LEU A N 1
ATOM 671 C CA . LEU A 1 81 ? 6.990 4.428 -9.318 1.00 88.69 81 LEU A CA 1
ATOM 672 C C . LEU A 1 81 ? 6.899 5.527 -10.376 1.00 88.69 81 LEU A C 1
ATOM 674 O O . LEU A 1 81 ? 7.816 6.321 -10.564 1.00 88.69 81 LEU A O 1
ATOM 678 N N . SER A 1 82 ? 5.750 5.617 -11.044 1.00 90.75 82 SER A N 1
ATOM 679 C CA . SER A 1 82 ? 5.444 6.797 -11.856 1.00 90.75 82 SER A CA 1
ATOM 680 C C . SER A 1 82 ? 5.087 7.997 -10.966 1.00 90.75 82 SER A C 1
ATOM 682 O O . SER A 1 82 ? 4.756 7.839 -9.784 1.00 90.75 82 SER A O 1
ATOM 684 N N . ASP A 1 83 ? 5.088 9.207 -11.531 1.00 90.50 83 ASP A N 1
ATOM 685 C CA . ASP A 1 83 ? 4.594 10.405 -10.835 1.00 90.50 83 ASP A CA 1
ATOM 686 C C . ASP A 1 83 ? 3.142 10.238 -10.357 1.00 90.50 83 ASP A C 1
ATOM 688 O O . ASP A 1 83 ? 2.789 10.660 -9.254 1.00 90.50 83 ASP A O 1
ATOM 692 N N . GLU A 1 84 ? 2.305 9.569 -11.157 1.00 91.19 84 GLU A N 1
ATOM 693 C CA . GLU A 1 84 ? 0.914 9.277 -10.804 1.00 91.19 84 GLU A CA 1
ATOM 694 C C . GLU A 1 84 ? 0.822 8.334 -9.596 1.00 91.19 84 GLU A C 1
ATOM 696 O O . GLU A 1 84 ? 0.070 8.600 -8.654 1.00 91.19 84 GLU A O 1
ATOM 701 N N . ASP A 1 85 ? 1.628 7.267 -9.581 1.00 91.69 85 ASP A N 1
ATOM 702 C CA . ASP A 1 85 ? 1.688 6.326 -8.456 1.00 91.69 85 ASP A CA 1
ATOM 703 C C . ASP A 1 85 ? 2.154 7.025 -7.180 1.00 91.69 85 ASP A C 1
ATOM 705 O O . ASP A 1 85 ? 1.556 6.859 -6.117 1.00 91.69 85 ASP A O 1
ATOM 709 N N . SER A 1 86 ? 3.189 7.857 -7.297 1.00 92.00 86 SER A N 1
ATOM 710 C CA . SER A 1 86 ? 3.732 8.642 -6.188 1.00 92.00 86 SER A CA 1
ATOM 711 C C . SER A 1 86 ? 2.688 9.613 -5.629 1.00 92.00 86 SER A C 1
ATOM 713 O O . SER A 1 86 ? 2.541 9.743 -4.413 1.00 92.00 86 SER A O 1
ATOM 715 N N . GLY A 1 87 ? 1.901 10.251 -6.501 1.00 93.19 87 GLY A N 1
ATOM 716 C CA . GLY A 1 87 ? 0.775 11.097 -6.106 1.00 93.19 87 GLY A CA 1
ATOM 717 C C . GLY A 1 87 ? -0.294 10.331 -5.322 1.00 93.19 87 GLY A C 1
ATOM 718 O O . GLY A 1 87 ? -0.735 10.787 -4.263 1.00 93.19 87 GLY A O 1
ATOM 719 N N . ARG A 1 88 ? -0.669 9.135 -5.793 1.00 93.56 88 ARG A N 1
ATOM 720 C CA . ARG A 1 88 ? -1.632 8.255 -5.109 1.00 93.56 88 ARG A CA 1
ATOM 721 C C . ARG A 1 88 ? -1.107 7.746 -3.766 1.00 93.56 88 ARG A C 1
ATOM 723 O O . ARG A 1 88 ? -1.837 7.785 -2.776 1.00 93.56 88 ARG A O 1
ATOM 730 N N . ILE A 1 89 ? 0.156 7.324 -3.699 1.00 94.19 89 ILE A N 1
ATOM 731 C CA . ILE A 1 89 ? 0.804 6.890 -2.452 1.00 94.19 89 ILE A CA 1
ATOM 732 C C . ILE A 1 89 ? 0.833 8.039 -1.441 1.00 94.19 89 ILE A C 1
ATOM 734 O O . ILE A 1 89 ? 0.458 7.853 -0.284 1.00 94.19 89 ILE A O 1
ATOM 738 N N . ARG A 1 90 ? 1.198 9.252 -1.866 1.00 94.38 90 ARG A N 1
ATOM 739 C CA . ARG A 1 90 ? 1.213 10.426 -0.984 1.00 94.38 90 ARG A CA 1
ATOM 740 C C . ARG A 1 90 ? -0.174 10.767 -0.447 1.00 94.38 90 ARG A C 1
ATOM 742 O O . ARG A 1 90 ? -0.305 11.110 0.729 1.00 94.38 90 ARG A O 1
ATOM 749 N N . TYR A 1 91 ? -1.206 10.639 -1.277 1.00 94.31 91 TYR A N 1
ATOM 750 C CA . TYR A 1 91 ? -2.590 10.795 -0.840 1.00 94.31 91 TYR A CA 1
ATOM 751 C C . TYR A 1 91 ? -2.971 9.748 0.221 1.00 94.31 91 TYR A C 1
ATOM 753 O O . TYR A 1 91 ? -3.434 10.121 1.302 1.00 94.31 91 TYR A O 1
ATOM 761 N N . LEU A 1 92 ? -2.681 8.464 -0.025 1.00 94.56 92 LEU A N 1
ATOM 762 C CA . LEU A 1 92 ? -2.882 7.375 0.942 1.00 94.56 92 LEU A CA 1
ATOM 763 C C . LEU A 1 92 ? -2.172 7.647 2.275 1.00 94.56 92 LEU A C 1
ATOM 765 O O . LEU A 1 92 ? -2.778 7.524 3.340 1.00 94.56 92 LEU A O 1
ATOM 769 N N . LEU A 1 93 ? -0.906 8.071 2.236 1.00 94.44 93 LEU A N 1
ATOM 770 C CA . LEU A 1 93 ? -0.139 8.440 3.428 1.00 94.44 93 LEU A CA 1
ATOM 771 C C . LEU A 1 93 ? -0.793 9.603 4.188 1.00 94.44 93 LEU A C 1
ATOM 773 O O . LEU A 1 93 ? -0.847 9.578 5.421 1.00 94.44 93 LEU A O 1
ATOM 777 N N . GLY A 1 94 ? -1.346 10.585 3.472 1.00 93.44 94 GLY A N 1
ATOM 778 C CA . GLY A 1 94 ? -2.112 11.688 4.047 1.00 93.44 94 GLY A CA 1
ATOM 779 C C . GLY A 1 94 ? -3.357 11.214 4.802 1.00 93.44 94 GLY A C 1
ATOM 780 O O . GLY A 1 94 ? -3.566 11.619 5.949 1.00 93.44 94 GLY A O 1
ATOM 781 N N . VAL A 1 95 ? -4.143 10.307 4.215 1.00 92.44 95 VAL A N 1
ATOM 782 C CA . VAL A 1 95 ? -5.324 9.707 4.866 1.00 92.44 95 VAL A CA 1
ATOM 783 C C . VAL A 1 95 ? -4.906 8.889 6.093 1.00 92.44 95 VAL A C 1
ATOM 785 O O . VAL A 1 95 ? -5.462 9.053 7.181 1.00 92.44 95 VAL A O 1
ATOM 788 N N . LEU A 1 96 ? -3.868 8.060 5.962 1.00 92.38 96 LEU A N 1
ATOM 789 C CA . LEU A 1 96 ? -3.368 7.191 7.030 1.00 92.38 96 LEU A CA 1
ATOM 790 C C . LEU A 1 96 ? -2.738 7.964 8.197 1.00 92.38 96 LEU A C 1
ATOM 792 O O . LEU A 1 96 ? -2.825 7.529 9.350 1.00 92.38 96 LEU A O 1
ATOM 796 N N . SER A 1 97 ? -2.122 9.120 7.940 1.00 90.44 97 SER A N 1
ATOM 797 C CA . SER A 1 97 ? -1.555 9.973 8.993 1.00 90.44 97 SER A CA 1
ATOM 798 C C . SER A 1 97 ? -2.621 10.428 9.999 1.00 90.44 97 SER A C 1
ATOM 800 O O . SER A 1 97 ? -2.380 10.412 11.206 1.00 90.44 97 SER A O 1
ATOM 802 N N . GLN A 1 98 ? -3.839 10.697 9.520 1.00 88.00 98 GLN A N 1
ATOM 803 C CA . GLN A 1 98 ? -4.978 11.109 10.344 1.00 88.00 98 GLN A CA 1
ATOM 804 C C . GLN A 1 98 ? -5.490 9.969 11.238 1.00 88.00 98 GLN A C 1
ATOM 806 O O . GLN A 1 98 ? -6.063 10.218 12.296 1.00 88.00 98 GLN A O 1
ATOM 811 N N . GLN A 1 99 ? -5.242 8.713 10.850 1.00 85.00 99 GLN A N 1
ATOM 812 C CA . GLN A 1 99 ? -5.688 7.528 11.593 1.00 85.00 99 GLN A CA 1
ATOM 813 C C . GLN A 1 99 ? -4.644 6.991 12.575 1.00 85.00 99 GLN A C 1
ATOM 815 O O . GLN A 1 99 ? -4.970 6.239 13.496 1.00 85.00 99 GLN A O 1
ATOM 820 N N . THR A 1 100 ? -3.381 7.372 12.386 1.00 79.19 100 THR A N 1
ATOM 821 C CA . THR A 1 100 ? -2.226 6.844 13.127 1.00 79.19 100 THR A CA 1
ATOM 822 C C . THR A 1 100 ? -1.770 7.759 14.272 1.00 79.19 100 THR A C 1
ATOM 824 O O . THR A 1 100 ? -0.661 7.611 14.788 1.00 79.19 100 THR A O 1
ATOM 827 N N . GLY A 1 101 ? -2.639 8.676 14.712 1.00 63.00 101 GLY A N 1
ATOM 828 C CA . GLY A 1 101 ? -2.393 9.612 15.809 1.00 63.00 101 GLY A CA 1
ATOM 829 C C . GLY A 1 101 ? -2.144 8.955 17.179 1.00 63.00 101 GLY A C 1
ATOM 830 O O . GLY A 1 101 ? -3.062 8.414 17.788 1.00 63.00 101 GLY A O 1
ATOM 831 N N . SER A 1 102 ? -0.888 9.105 17.624 1.00 55.88 102 SER A N 1
ATOM 832 C CA . SER A 1 102 ? -0.257 9.011 18.958 1.00 55.88 102 SER A CA 1
ATOM 833 C C . SER A 1 102 ? -0.308 7.703 19.770 1.00 55.88 102 SER A C 1
ATOM 835 O O . SER A 1 102 ? -1.219 7.459 20.553 1.00 55.88 102 SER A O 1
ATOM 837 N N . VAL A 1 103 ? 0.807 6.960 19.725 1.00 52.28 103 VAL A N 1
ATOM 838 C CA . VAL A 1 103 ? 1.414 6.379 20.937 1.00 52.28 103 VAL A CA 1
ATOM 839 C C . VAL A 1 103 ? 2.843 6.916 21.031 1.00 52.28 103 VAL A C 1
ATOM 841 O O . VAL A 1 103 ? 3.790 6.262 20.601 1.00 52.28 103 VAL A O 1
ATOM 844 N N . VAL A 1 104 ? 3.009 8.128 21.568 1.00 51.84 104 VAL A N 1
ATOM 845 C CA . VAL A 1 104 ? 4.209 8.409 22.364 1.00 51.84 104 VAL A CA 1
ATOM 846 C C . VAL A 1 104 ? 3.886 7.971 23.788 1.00 51.84 104 VAL A C 1
ATOM 848 O O . VAL A 1 104 ? 3.171 8.622 24.542 1.00 51.84 104 VAL A O 1
ATOM 851 N N . SER A 1 105 ? 4.335 6.773 24.127 1.00 45.56 105 SER A N 1
ATOM 852 C CA . SER A 1 105 ? 4.399 6.290 25.500 1.00 45.56 105 SER A CA 1
ATOM 853 C C . SER A 1 105 ? 5.773 5.678 25.681 1.00 45.56 105 SER A C 1
ATOM 855 O O . SER A 1 105 ? 5.965 4.487 25.479 1.00 45.56 105 SER A O 1
ATOM 857 N N . THR A 1 106 ? 6.727 6.528 26.039 1.00 41.94 106 THR A N 1
ATOM 858 C CA . THR A 1 106 ? 7.896 6.139 26.828 1.00 41.94 106 THR A CA 1
ATOM 859 C C . THR A 1 106 ? 8.092 7.222 27.876 1.00 41.94 106 THR A C 1
ATOM 861 O O . THR A 1 106 ? 8.877 8.148 27.713 1.00 41.94 106 THR A O 1
ATOM 864 N N . SER A 1 107 ? 7.284 7.118 28.929 1.00 45.22 107 SER A N 1
ATOM 865 C CA . SER A 1 107 ? 7.657 7.571 30.261 1.00 45.22 107 SER A CA 1
ATOM 866 C C . SER A 1 107 ? 8.229 6.349 30.969 1.00 45.22 107 SER A C 1
ATOM 868 O O . SER A 1 107 ? 7.466 5.416 31.202 1.00 45.22 107 SER A O 1
ATOM 870 N N . THR A 1 108 ? 9.539 6.336 31.241 1.00 51.72 108 THR A N 1
ATOM 871 C CA . THR A 1 108 ? 10.132 5.679 32.424 1.00 51.72 108 THR A CA 1
ATOM 872 C C . THR A 1 108 ? 11.616 6.046 32.555 1.00 51.72 108 THR A C 1
ATOM 874 O O . THR A 1 108 ? 12.416 5.578 31.750 1.00 51.72 108 THR A O 1
ATOM 877 N N . ASN A 1 109 ? 11.900 6.825 33.610 1.00 42.41 109 ASN A N 1
ATOM 878 C CA . ASN A 1 109 ? 13.174 7.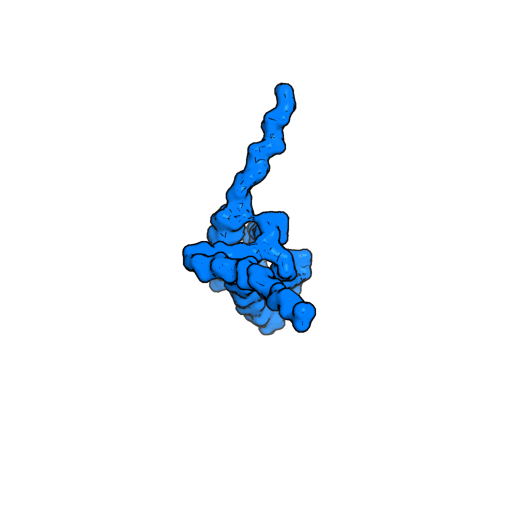184 34.264 1.00 42.41 109 ASN A CA 1
ATOM 879 C C . ASN A 1 109 ? 14.263 7.928 33.483 1.00 42.41 109 ASN A C 1
ATOM 881 O O . ASN A 1 109 ? 14.965 7.303 32.664 1.00 42.41 109 ASN A O 1
#

Foldseek 3Di:
DDDDDDPPPDDDPDPDCPLVVLLVVLQVLLVVVLVVCVVVVLVVVNVLSVVLPNPPDSALVSLVSNLVSLVVCVVPPVVSDDPVRNVSSVVSNVSSVVSNPDDPDDDDD

Secondary structure (DSSP, 8-state):
--------------S---HHHHHHHHHHHHHHHHHHHHHHT-HHHHHHHHHH-S--S--HHHHHHHHHHHHHHHHH-GGGS-HHHHHHHHHHHHHHHHHS---------

Mean predicted aligned error: 10.12 Å

Organism: Paraburkholderia atlantica (NCBI:txid2654982)

pLDDT: mean 82.41, std 18.54, range [40.0, 96.69]

Radius of gyration: 18.84 Å; Cα contacts (8 Å, |Δi|>4): 73; chains: 1; bounding box: 60×28×50 Å

Nearest PDB structures (foldseek):
  4egw-assembly1_B  TM=4.693E-01  e=2.177E+00  Methanocaldococcus jannaschii DSM 2661